Protein AF-A0A9P6XIJ3-F1 (afdb_monomer)

Mean predicted aligned error: 16.16 Å

Organism: Rhizopus oryzae (NCBI:txid64495)

Structure (mmCIF, N/CA/C/O backbone):
data_AF-A0A9P6XIJ3-F1
#
_entry.id   AF-A0A9P6XIJ3-F1
#
loop_
_atom_site.group_PDB
_atom_site.id
_atom_site.type_symbol
_atom_site.label_atom_id
_atom_site.label_alt_id
_atom_site.label_comp_id
_atom_site.label_asym_id
_atom_site.label_entity_id
_atom_site.label_seq_id
_atom_site.pdbx_PDB_ins_code
_atom_site.Cartn_x
_atom_site.Cartn_y
_atom_site.Cartn_z
_atom_site.occupancy
_atom_site.B_iso_or_equiv
_atom_site.auth_seq_id
_atom_site.auth_comp_id
_atom_site.auth_asym_id
_atom_site.auth_atom_id
_atom_site.pdbx_PDB_model_num
ATOM 1 N N . MET A 1 1 ? -17.193 -4.387 -8.855 1.00 51.09 1 MET A N 1
ATOM 2 C CA . MET A 1 1 ? -16.454 -3.111 -8.916 1.00 51.09 1 MET A CA 1
ATOM 3 C C . MET A 1 1 ? -15.818 -3.053 -10.284 1.00 51.09 1 MET A C 1
ATOM 5 O O . MET A 1 1 ? -15.163 -4.024 -10.641 1.00 51.09 1 MET A O 1
ATOM 9 N N . GLU A 1 2 ? -16.065 -2.000 -11.059 1.00 51.56 2 GLU A N 1
ATOM 10 C CA . GLU A 1 2 ? -15.295 -1.766 -12.284 1.00 51.56 2 GLU A CA 1
ATOM 11 C C . GLU A 1 2 ? -13.805 -1.757 -11.937 1.00 51.56 2 GLU A C 1
ATOM 13 O O . GLU A 1 2 ? -13.397 -1.230 -10.896 1.00 51.56 2 GLU A O 1
ATOM 18 N N . SER A 1 3 ? -13.018 -2.425 -12.773 1.00 65.31 3 SER A N 1
ATOM 19 C CA . SER A 1 3 ? -11.583 -2.643 -12.629 1.00 65.31 3 SER A CA 1
ATOM 20 C C . SER A 1 3 ? -10.841 -1.321 -12.817 1.00 65.31 3 SER A C 1
ATOM 22 O O . SER A 1 3 ? -10.268 -1.048 -13.868 1.00 65.31 3 SER A O 1
ATOM 24 N N . PHE A 1 4 ? -10.877 -0.470 -11.790 1.00 73.38 4 PHE A N 1
ATOM 25 C CA . PHE A 1 4 ? -10.060 0.731 -11.764 1.00 73.38 4 PHE A CA 1
ATOM 26 C C . PHE A 1 4 ? -8.589 0.323 -11.839 1.00 73.38 4 PHE A C 1
ATOM 28 O O . PHE A 1 4 ? -8.111 -0.476 -11.026 1.00 73.38 4 PHE A O 1
ATOM 35 N N . LYS A 1 5 ? -7.895 0.880 -12.828 1.00 74.19 5 LYS A N 1
ATOM 36 C CA . LYS A 1 5 ? -6.475 0.676 -13.071 1.00 74.19 5 LYS A CA 1
ATOM 37 C C . LYS A 1 5 ? -5.797 2.034 -13.037 1.00 74.19 5 LYS A C 1
ATOM 39 O O . LYS A 1 5 ? -6.276 2.982 -13.652 1.00 74.19 5 LYS A O 1
ATOM 44 N N . LEU A 1 6 ? -4.710 2.130 -12.284 1.00 81.31 6 LEU A N 1
ATOM 45 C CA . LEU A 1 6 ? -3.944 3.362 -12.189 1.00 81.31 6 LEU A CA 1
ATOM 46 C C . LEU A 1 6 ? -3.102 3.549 -13.460 1.00 81.31 6 LEU A C 1
ATOM 48 O O . LEU A 1 6 ? -2.410 2.622 -13.879 1.00 81.31 6 LEU A O 1
ATOM 52 N N . ASP A 1 7 ? -3.102 4.750 -14.034 1.00 77.25 7 ASP A N 1
ATOM 53 C CA . ASP A 1 7 ? -2.165 5.090 -15.106 1.00 77.25 7 ASP A CA 1
ATOM 54 C C . ASP A 1 7 ? -0.730 5.147 -14.562 1.00 77.25 7 ASP A C 1
ATOM 56 O O . ASP A 1 7 ? -0.454 5.799 -13.549 1.00 77.25 7 ASP A O 1
ATOM 60 N N . TYR A 1 8 ? 0.193 4.450 -15.229 1.00 76.81 8 TYR A N 1
ATOM 61 C CA . TYR A 1 8 ? 1.605 4.442 -14.856 1.00 76.81 8 TYR A CA 1
ATOM 62 C C . TYR A 1 8 ? 2.357 5.569 -15.563 1.00 76.81 8 TYR A C 1
ATOM 64 O O . TYR A 1 8 ? 2.503 5.549 -16.782 1.00 76.81 8 TYR A O 1
ATOM 72 N N . ASP A 1 9 ? 2.882 6.520 -14.795 1.00 67.12 9 ASP A N 1
ATOM 73 C CA . ASP A 1 9 ? 3.653 7.666 -15.298 1.00 67.12 9 ASP A CA 1
ATOM 74 C C . ASP A 1 9 ? 5.162 7.383 -15.444 1.00 67.12 9 ASP A C 1
ATOM 76 O O . ASP A 1 9 ? 5.932 8.268 -15.808 1.00 67.12 9 ASP A O 1
ATOM 80 N N . GLY A 1 10 ? 5.599 6.143 -15.194 1.00 63.34 10 GLY A N 1
ATOM 81 C CA . GLY A 1 10 ? 6.973 5.700 -15.441 1.00 63.34 10 GLY A CA 1
ATOM 82 C C . GLY A 1 10 ? 7.956 5.920 -14.292 1.00 63.34 10 GLY A C 1
ATOM 83 O O . GLY A 1 10 ? 9.088 5.449 -14.391 1.00 63.34 10 GLY A O 1
ATOM 84 N N . ASN A 1 11 ? 7.557 6.591 -13.209 1.00 62.38 11 ASN A N 1
ATOM 85 C CA . ASN A 1 11 ? 8.537 7.200 -12.309 1.00 62.38 11 ASN A CA 1
ATOM 86 C C . ASN A 1 11 ? 8.929 6.346 -11.087 1.00 62.38 11 ASN A C 1
ATOM 88 O O . ASN A 1 11 ? 9.930 6.645 -10.440 1.00 62.38 11 ASN A O 1
ATOM 92 N N . ASP A 1 12 ? 8.176 5.290 -10.743 1.00 71.94 12 ASP A N 1
ATOM 93 C CA . ASP A 1 12 ? 8.435 4.539 -9.509 1.00 71.94 12 ASP A CA 1
ATOM 94 C C . ASP A 1 12 ? 7.949 3.073 -9.514 1.00 71.94 12 ASP A C 1
ATOM 96 O O . ASP A 1 12 ? 6.801 2.756 -9.827 1.00 71.94 12 ASP A O 1
ATOM 100 N N . SER A 1 13 ? 8.830 2.165 -9.078 1.00 70.19 13 SER A N 1
ATOM 101 C CA . SER A 1 13 ? 8.561 0.719 -9.010 1.00 70.19 13 SER A CA 1
ATOM 102 C C . SER A 1 13 ? 7.444 0.324 -8.038 1.00 70.19 13 SER A C 1
ATOM 104 O O . SER A 1 13 ? 6.847 -0.736 -8.206 1.00 70.19 13 SER A O 1
ATOM 106 N N . THR A 1 14 ? 7.143 1.152 -7.034 1.00 77.31 14 THR A N 1
ATOM 107 C CA . THR A 1 14 ? 6.029 0.912 -6.110 1.00 77.31 14 THR A CA 1
ATOM 108 C C . THR A 1 14 ? 4.709 1.312 -6.754 1.00 77.31 14 THR A C 1
ATOM 110 O O . THR A 1 14 ? 3.751 0.552 -6.667 1.00 77.31 14 THR A O 1
ATOM 113 N N . THR A 1 15 ? 4.675 2.428 -7.491 1.00 81.38 15 THR A N 1
ATOM 114 C CA . THR A 1 15 ? 3.513 2.854 -8.291 1.00 81.38 15 THR A CA 1
ATOM 115 C C . THR A 1 15 ? 3.198 1.857 -9.405 1.00 81.38 15 THR A C 1
ATOM 117 O O . THR A 1 15 ? 2.028 1.627 -9.701 1.00 81.38 15 THR A O 1
ATOM 120 N N . ARG A 1 16 ? 4.229 1.208 -9.966 1.00 84.81 16 ARG A N 1
ATOM 121 C CA . ARG A 1 16 ? 4.089 0.175 -11.000 1.00 84.81 16 ARG A CA 1
ATOM 122 C C . ARG A 1 16 ? 3.198 -0.995 -10.571 1.00 84.81 16 ARG A C 1
ATOM 124 O O . ARG A 1 16 ? 2.397 -1.476 -11.359 1.00 84.81 16 ARG A O 1
ATOM 131 N N . TYR A 1 17 ? 3.300 -1.441 -9.322 1.00 88.25 17 TYR A N 1
ATOM 132 C CA . TYR A 1 17 ? 2.430 -2.506 -8.823 1.00 88.25 17 TYR A CA 1
ATOM 133 C C . TYR A 1 17 ? 0.950 -2.085 -8.847 1.00 88.25 17 TYR A C 1
ATOM 135 O O . TYR A 1 17 ? 0.097 -2.808 -9.353 1.00 88.25 17 TYR A O 1
ATOM 143 N N . PHE A 1 18 ? 0.639 -0.881 -8.364 1.00 88.38 18 PHE A N 1
ATOM 144 C CA . PHE A 1 18 ? -0.740 -0.385 -8.313 1.00 88.38 18 PHE A CA 1
ATOM 145 C C . PHE A 1 18 ? -1.322 -0.079 -9.700 1.00 88.38 18 PHE A C 1
ATOM 147 O O . PHE A 1 18 ? -2.541 -0.052 -9.860 1.00 88.38 18 PHE A O 1
ATOM 154 N N . SER A 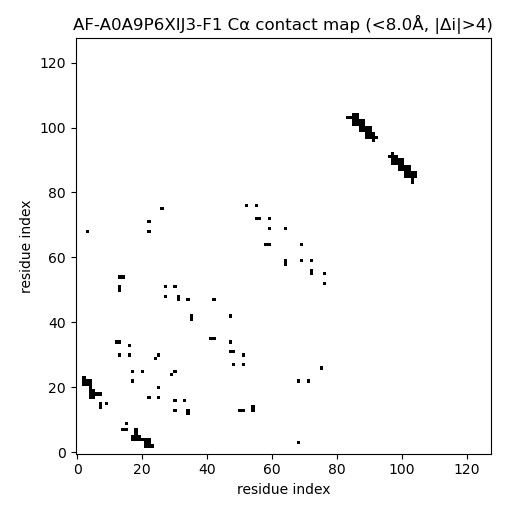1 19 ? -0.471 0.155 -10.701 1.00 87.12 19 SER A N 1
ATOM 155 C CA . SER A 1 19 ? -0.896 0.299 -12.092 1.00 87.12 19 SER A CA 1
ATOM 156 C C . SER A 1 19 ? -1.038 -1.027 -12.825 1.00 87.12 19 SER A C 1
ATOM 158 O O . SER A 1 19 ? -1.856 -1.118 -13.732 1.00 87.12 19 SER A O 1
ATOM 160 N N . GLU A 1 20 ? -0.285 -2.066 -12.468 1.00 86.75 20 GLU A N 1
ATOM 161 C CA . GLU A 1 20 ? -0.368 -3.378 -13.123 1.00 86.75 20 GLU A CA 1
ATOM 162 C C . GLU A 1 20 ? -1.533 -4.234 -12.601 1.00 86.75 20 GLU A C 1
ATOM 164 O O . GLU A 1 20 ? -2.052 -5.057 -13.356 1.00 86.75 20 GLU A O 1
ATOM 169 N N . HIS A 1 21 ? -1.998 -3.987 -11.372 1.00 87.12 21 HIS A N 1
ATOM 170 C CA . HIS A 1 21 ? -3.037 -4.778 -10.709 1.00 87.12 21 HIS A CA 1
ATOM 171 C C . HIS A 1 21 ? -4.343 -3.999 -10.485 1.00 87.12 21 HIS A C 1
ATOM 173 O O . HIS A 1 21 ? -4.297 -2.824 -10.101 1.00 87.12 21 HIS A O 1
ATOM 179 N N . PRO A 1 22 ? -5.520 -4.632 -10.660 1.00 87.81 22 PRO A N 1
ATOM 180 C CA . PRO A 1 22 ? -6.787 -4.033 -10.261 1.00 87.81 22 PRO A CA 1
ATOM 181 C C . PRO A 1 22 ? -6.836 -3.835 -8.742 1.00 87.81 22 PRO A C 1
ATOM 183 O O . PRO A 1 22 ? -6.251 -4.599 -7.976 1.00 87.81 22 PRO A O 1
ATOM 186 N N . VAL A 1 23 ? -7.608 -2.842 -8.301 1.00 87.12 23 VAL A N 1
ATOM 187 C CA . VAL A 1 23 ? -7.757 -2.478 -6.878 1.00 87.12 23 VAL A CA 1
ATOM 188 C C . VAL A 1 23 ? -8.117 -3.667 -5.975 1.00 87.12 23 VAL A C 1
ATOM 190 O O . VAL A 1 23 ? -7.647 -3.745 -4.845 1.00 87.12 23 VAL A O 1
ATOM 193 N N . SER A 1 24 ? -8.900 -4.627 -6.474 1.00 84.19 24 SER A N 1
ATOM 194 C CA . SER A 1 24 ? -9.278 -5.845 -5.741 1.00 84.19 24 SER A CA 1
ATOM 195 C C . SER A 1 24 ? -8.104 -6.758 -5.380 1.00 84.19 24 SER A C 1
ATOM 197 O O . SER A 1 24 ? -8.230 -7.581 -4.478 1.00 84.19 24 SER A O 1
ATOM 199 N N . GLU A 1 25 ? -6.983 -6.640 -6.088 1.00 87.88 25 GLU A N 1
ATOM 200 C CA . GLU A 1 25 ? -5.766 -7.425 -5.859 1.00 87.88 25 GLU A CA 1
ATOM 201 C C . GLU A 1 25 ? -4.743 -6.679 -4.996 1.00 87.88 25 GLU A C 1
ATOM 203 O O . GLU A 1 25 ? -3.724 -7.250 -4.605 1.00 87.88 25 GLU A O 1
ATOM 208 N N . TRP A 1 26 ? -4.998 -5.410 -4.659 1.00 90.50 26 TRP A N 1
ATOM 209 C CA . TRP A 1 26 ? -4.068 -4.615 -3.870 1.00 90.50 26 TRP A CA 1
ATOM 210 C C . TRP A 1 26 ? -3.944 -5.177 -2.453 1.00 90.50 26 TRP A C 1
ATOM 212 O O . TRP A 1 26 ? -4.787 -4.967 -1.583 1.00 90.50 26 TRP A O 1
ATOM 222 N N . SER A 1 27 ? -2.844 -5.881 -2.203 1.00 91.50 27 SER A N 1
ATOM 223 C CA . SER A 1 27 ? -2.455 -6.339 -0.872 1.00 91.50 27 SER A CA 1
ATOM 224 C C . SER A 1 27 ? -0.977 -6.074 -0.585 1.00 91.50 27 SER A C 1
ATOM 226 O O . SER A 1 27 ? -0.161 -5.950 -1.501 1.00 91.50 27 SER A O 1
ATOM 228 N N . TYR A 1 28 ? -0.619 -6.012 0.702 1.00 91.06 28 TYR A N 1
ATOM 229 C CA . TYR A 1 28 ? 0.783 -5.887 1.110 1.00 91.06 28 TYR A CA 1
ATOM 230 C C . TYR A 1 28 ? 1.610 -7.122 0.718 1.00 91.06 28 TYR A C 1
ATOM 232 O O . TYR A 1 28 ? 2.766 -6.977 0.337 1.00 91.06 28 TYR A O 1
ATOM 240 N N . LEU A 1 29 ? 1.029 -8.325 0.792 1.00 89.75 29 LEU A N 1
ATOM 241 C CA . LEU A 1 29 ? 1.737 -9.574 0.493 1.00 89.75 29 LEU A CA 1
ATOM 242 C C . LEU A 1 29 ? 2.129 -9.658 -0.986 1.00 89.75 29 LEU A C 1
ATOM 244 O O . LEU A 1 29 ? 3.288 -9.922 -1.298 1.00 89.75 29 LEU A O 1
ATOM 248 N N . GLU A 1 30 ? 1.190 -9.358 -1.882 1.00 89.88 30 GLU A N 1
ATOM 249 C CA . GLU A 1 30 ? 1.444 -9.339 -3.328 1.00 89.88 30 GLU A CA 1
ATOM 250 C C . GLU A 1 30 ? 2.388 -8.193 -3.719 1.00 89.88 30 GLU A C 1
ATOM 252 O O . GLU A 1 30 ? 3.300 -8.373 -4.533 1.00 89.88 30 GLU A O 1
ATOM 257 N N . PHE A 1 31 ? 2.253 -7.030 -3.072 1.00 90.88 31 PHE A N 1
ATOM 258 C CA . PHE A 1 31 ? 3.197 -5.926 -3.234 1.00 90.88 31 PHE A CA 1
ATOM 259 C C . PHE A 1 31 ? 4.617 -6.338 -2.829 1.00 90.88 31 PHE A C 1
ATOM 261 O O . PHE A 1 31 ? 5.554 -6.150 -3.603 1.00 90.88 31 PHE A O 1
ATOM 268 N N . GLU A 1 32 ? 4.786 -6.922 -1.638 1.00 89.94 32 GLU A N 1
ATOM 269 C CA . GLU A 1 32 ? 6.077 -7.383 -1.120 1.00 89.94 32 GLU A CA 1
ATOM 270 C C . GLU A 1 32 ? 6.699 -8.436 -2.043 1.00 89.94 32 GLU A C 1
ATOM 272 O O . GLU A 1 32 ? 7.888 -8.349 -2.360 1.00 89.94 32 GLU A O 1
ATOM 277 N N . ALA A 1 33 ? 5.905 -9.397 -2.522 1.00 88.19 33 ALA A N 1
ATOM 278 C CA . ALA A 1 33 ? 6.355 -10.398 -3.480 1.00 88.19 33 ALA A CA 1
ATOM 279 C C . ALA A 1 33 ? 6.839 -9.752 -4.788 1.00 88.19 33 ALA A C 1
ATOM 281 O O . ALA A 1 33 ? 7.916 -10.094 -5.280 1.00 88.19 33 ALA A O 1
ATOM 282 N N . THR A 1 34 ? 6.096 -8.772 -5.307 1.00 87.69 34 THR A N 1
ATOM 283 C CA . THR A 1 34 ? 6.405 -8.076 -6.564 1.00 87.69 34 THR A CA 1
ATOM 284 C C . THR A 1 34 ? 7.676 -7.240 -6.459 1.00 87.69 34 THR A C 1
ATOM 286 O O . THR A 1 34 ? 8.578 -7.372 -7.285 1.00 87.69 34 THR A O 1
ATOM 289 N N . VAL A 1 35 ? 7.806 -6.411 -5.420 1.00 82.69 35 VAL A N 1
ATOM 290 C CA . VAL A 1 35 ? 8.965 -5.513 -5.271 1.00 82.69 35 VAL A CA 1
ATOM 291 C C . VAL A 1 35 ? 10.245 -6.234 -4.862 1.00 82.69 35 VAL A C 1
ATOM 293 O O . VAL A 1 35 ? 11.331 -5.680 -5.056 1.00 82.69 35 VAL A O 1
ATOM 296 N N . ASN A 1 36 ? 10.135 -7.443 -4.305 1.00 84.81 36 ASN A N 1
ATOM 297 C CA . ASN A 1 36 ? 11.270 -8.302 -3.962 1.00 84.81 36 ASN A CA 1
ATOM 298 C C . ASN A 1 36 ? 11.605 -9.310 -5.067 1.00 84.81 36 ASN A C 1
ATOM 300 O O . ASN A 1 36 ? 12.635 -9.986 -4.981 1.00 84.81 36 ASN A O 1
ATOM 304 N N . LYS A 1 37 ? 10.760 -9.419 -6.099 1.00 80.81 37 LYS A N 1
ATOM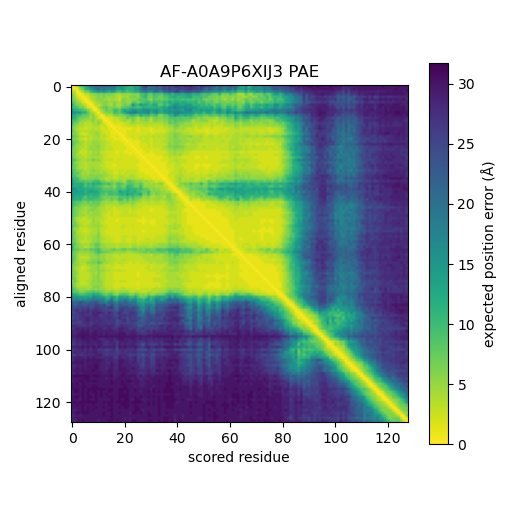 305 C CA . LYS A 1 37 ? 10.973 -10.322 -7.227 1.00 80.81 37 LYS A CA 1
ATOM 306 C C . LYS A 1 37 ? 12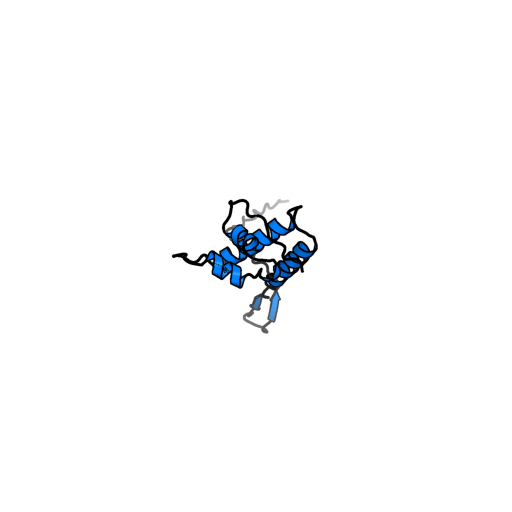.296 -9.973 -7.906 1.00 80.81 37 LYS A C 1
ATOM 308 O O . LYS A 1 37 ? 12.507 -8.842 -8.335 1.00 80.81 37 LYS A O 1
ATOM 313 N N . ASN A 1 38 ? 13.188 -10.957 -7.994 1.00 73.75 38 ASN A N 1
ATOM 314 C CA . ASN A 1 38 ? 14.498 -10.856 -8.646 1.00 73.75 38 ASN A CA 1
ATOM 315 C C . ASN A 1 38 ? 15.484 -9.847 -8.024 1.00 73.75 38 ASN A C 1
ATOM 317 O O . ASN A 1 38 ? 16.469 -9.496 -8.674 1.00 73.75 38 ASN A O 1
ATOM 321 N N . LYS A 1 39 ? 15.266 -9.383 -6.783 1.00 77.81 39 LYS A N 1
ATOM 322 C CA . LYS A 1 39 ? 16.261 -8.554 -6.086 1.00 77.81 39 LYS A CA 1
ATOM 323 C C . LYS A 1 39 ? 17.296 -9.427 -5.369 1.00 77.81 39 LYS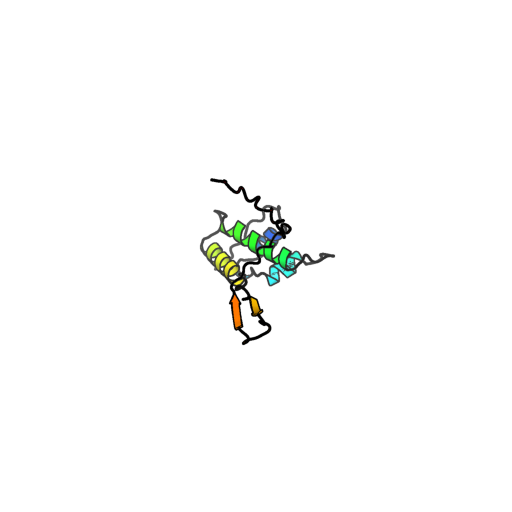 A C 1
ATOM 325 O O . LYS A 1 39 ? 16.885 -10.312 -4.616 1.00 77.81 39 LYS A O 1
ATOM 330 N N . PRO A 1 40 ? 18.606 -9.172 -5.563 1.00 73.50 40 PRO A N 1
ATOM 331 C CA . PRO A 1 40 ? 19.660 -9.909 -4.868 1.00 73.50 40 PRO A CA 1
ATOM 332 C C . PRO A 1 40 ? 19.594 -9.664 -3.355 1.00 73.50 40 PRO A C 1
ATOM 334 O O . PRO A 1 40 ? 19.650 -10.615 -2.582 1.00 73.50 40 PRO A O 1
ATOM 337 N N . ASP A 1 41 ? 19.336 -8.416 -2.954 1.00 79.19 41 ASP A N 1
ATOM 338 C CA . ASP A 1 41 ? 19.119 -8.026 -1.563 1.00 79.19 41 ASP A CA 1
ATOM 339 C C . ASP A 1 41 ? 17.674 -7.583 -1.345 1.00 79.19 41 ASP A C 1
ATOM 341 O O . ASP A 1 41 ? 17.194 -6.596 -1.917 1.00 79.19 41 ASP A O 1
ATOM 345 N N . LYS A 1 42 ? 16.963 -8.321 -0.489 1.00 78.25 42 LYS A N 1
ATOM 346 C CA . LYS A 1 42 ? 15.589 -7.984 -0.114 1.00 78.25 42 LYS A CA 1
ATOM 347 C C . LYS A 1 42 ? 15.612 -6.772 0.829 1.00 78.25 42 LYS A C 1
ATOM 349 O O . LYS A 1 42 ? 16.274 -6.832 1.867 1.00 78.25 42 LYS A O 1
ATOM 354 N N . PRO A 1 43 ? 14.887 -5.681 0.520 1.00 77.25 43 PRO A N 1
ATOM 355 C CA . PRO A 1 43 ? 14.685 -4.586 1.457 1.00 77.25 43 PRO A CA 1
ATOM 356 C C . PRO A 1 43 ? 14.105 -5.097 2.779 1.00 77.25 43 PRO A C 1
ATOM 358 O O . PRO A 1 43 ? 13.378 -6.093 2.812 1.00 77.25 43 PRO A O 1
ATOM 361 N N . SER A 1 44 ? 14.386 -4.391 3.877 1.00 84.75 44 SER A N 1
ATOM 362 C CA . SER A 1 44 ? 13.770 -4.724 5.161 1.00 84.75 44 SER A CA 1
ATOM 363 C C . SER A 1 44 ? 12.244 -4.661 5.052 1.00 84.75 44 SER A C 1
ATOM 365 O O . SER A 1 44 ? 11.698 -3.766 4.401 1.00 84.75 44 SER A O 1
ATOM 367 N N . LYS A 1 45 ? 11.548 -5.579 5.735 1.00 83.38 45 LYS A N 1
ATOM 368 C CA . LYS A 1 45 ? 10.074 -5.615 5.764 1.00 83.38 45 LYS A CA 1
ATOM 369 C C . LYS A 1 45 ? 9.480 -4.254 6.125 1.00 83.38 45 LYS A C 1
ATOM 371 O O . LYS A 1 45 ? 8.551 -3.794 5.477 1.00 83.38 45 LYS A O 1
ATOM 376 N N . ASN A 1 46 ? 10.086 -3.552 7.084 1.00 85.88 46 ASN A N 1
ATOM 377 C CA . ASN A 1 46 ? 9.652 -2.212 7.483 1.00 85.88 46 ASN A CA 1
ATOM 378 C C . ASN A 1 46 ? 9.793 -1.190 6.348 1.00 85.88 46 ASN A C 1
ATOM 380 O O . ASN A 1 46 ? 8.903 -0.367 6.158 1.00 85.88 46 ASN A O 1
ATOM 384 N N . LYS A 1 47 ? 10.878 -1.244 5.563 1.00 86.25 47 LYS A N 1
ATOM 385 C CA . LYS A 1 47 ? 11.070 -0.351 4.412 1.00 86.25 47 LYS A CA 1
ATOM 386 C C . LYS A 1 47 ? 10.032 -0.631 3.326 1.00 86.25 47 LYS A C 1
ATOM 388 O O . LYS A 1 47 ? 9.434 0.309 2.811 1.00 86.25 47 LYS A O 1
ATOM 393 N N . THR A 1 48 ? 9.778 -1.903 3.027 1.00 88.00 48 THR A N 1
ATOM 394 C CA . THR A 1 48 ? 8.774 -2.323 2.039 1.00 88.00 48 THR A CA 1
ATOM 395 C C . THR A 1 48 ? 7.356 -1.961 2.479 1.00 88.00 48 THR A C 1
ATOM 397 O O . THR A 1 48 ? 6.600 -1.379 1.704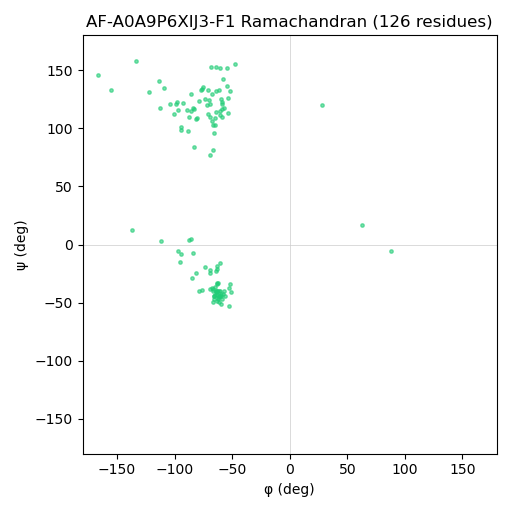 1.00 88.00 48 THR A O 1
ATOM 400 N N . LYS A 1 49 ? 7.009 -2.205 3.745 1.00 89.69 49 LYS A N 1
ATOM 401 C CA . LYS A 1 49 ? 5.724 -1.816 4.342 1.00 89.69 49 LYS A CA 1
ATOM 402 C C . LYS A 1 49 ? 5.521 -0.305 4.339 1.00 89.69 49 LYS A C 1
ATOM 404 O O . LYS A 1 49 ? 4.461 0.167 3.940 1.00 89.69 49 LYS A O 1
ATOM 409 N N . ASN A 1 50 ? 6.538 0.468 4.712 1.00 89.69 50 ASN A N 1
ATOM 410 C CA . ASN A 1 50 ? 6.455 1.926 4.670 1.00 89.69 50 ASN A CA 1
ATOM 411 C C . ASN A 1 50 ? 6.270 2.445 3.243 1.00 89.69 50 ASN A C 1
ATOM 413 O O . ASN A 1 50 ? 5.470 3.356 3.042 1.00 89.69 50 ASN A O 1
ATOM 417 N N . ALA A 1 51 ? 6.953 1.850 2.261 1.00 89.44 51 ALA A N 1
ATOM 418 C CA . ALA A 1 51 ? 6.771 2.188 0.855 1.00 89.44 51 ALA A CA 1
ATOM 419 C C . ALA A 1 51 ? 5.329 1.910 0.397 1.00 89.44 51 ALA A C 1
ATOM 421 O O . ALA A 1 51 ? 4.676 2.816 -0.108 1.00 89.44 51 ALA A O 1
ATOM 422 N N . TYR A 1 52 ? 4.798 0.717 0.684 1.00 92.12 52 TYR A N 1
ATOM 423 C CA . TYR A 1 52 ? 3.406 0.349 0.397 1.00 92.12 52 TYR A CA 1
ATOM 424 C C . TYR A 1 52 ? 2.400 1.363 0.967 1.00 92.12 52 TYR A C 1
ATOM 426 O O . TYR A 1 52 ? 1.563 1.904 0.244 1.00 92.12 52 TYR A O 1
ATOM 434 N N . LEU A 1 53 ? 2.511 1.671 2.264 1.00 92.94 53 LEU A N 1
ATOM 435 C CA . LEU A 1 53 ? 1.604 2.600 2.942 1.00 92.94 53 LEU A CA 1
ATOM 436 C C . LEU A 1 53 ? 1.742 4.033 2.428 1.00 92.94 53 LEU A C 1
ATOM 438 O O . LEU A 1 53 ? 0.747 4.747 2.324 1.00 92.94 53 LEU A O 1
ATOM 442 N N . ASN A 1 54 ? 2.963 4.471 2.123 1.00 91.50 54 ASN A N 1
ATOM 443 C CA . ASN A 1 54 ? 3.193 5.801 1.578 1.00 91.50 54 ASN A CA 1
ATOM 444 C C . ASN A 1 54 ? 2.550 5.948 0.196 1.00 91.50 54 ASN A C 1
ATOM 446 O O . ASN A 1 54 ? 1.860 6.935 -0.051 1.00 91.50 54 ASN A O 1
ATOM 450 N N . THR A 1 55 ? 2.696 4.943 -0.668 1.00 90.69 55 THR A N 1
ATOM 451 C CA . THR A 1 55 ? 2.091 4.958 -2.002 1.00 90.69 55 THR A CA 1
ATOM 452 C C . THR A 1 55 ? 0.568 4.983 -1.915 1.00 90.69 55 THR A C 1
ATOM 454 O O . THR A 1 55 ? -0.049 5.831 -2.551 1.00 90.69 55 THR A O 1
ATOM 457 N N . LEU A 1 56 ? -0.049 4.181 -1.039 1.00 92.69 56 LEU A N 1
ATOM 458 C CA . LEU A 1 56 ? -1.493 4.257 -0.782 1.00 92.69 56 LEU A CA 1
ATOM 459 C C . LEU A 1 56 ? -1.948 5.665 -0.354 1.00 92.69 56 LEU A C 1
ATOM 461 O O . LEU A 1 56 ? -2.932 6.182 -0.884 1.00 92.69 56 LEU A O 1
ATOM 465 N N . ARG A 1 57 ? -1.217 6.328 0.555 1.00 92.25 57 ARG A N 1
ATOM 466 C CA . ARG A 1 57 ? -1.529 7.709 0.980 1.00 92.25 57 ARG A CA 1
ATOM 467 C C . ARG A 1 57 ? -1.412 8.712 -0.166 1.00 92.25 57 ARG A C 1
ATOM 469 O O . ARG A 1 57 ? -2.261 9.590 -0.288 1.00 92.25 57 ARG A O 1
ATOM 476 N N . ILE A 1 58 ? -0.385 8.579 -1.006 1.00 89.94 58 ILE A N 1
ATOM 477 C CA . ILE A 1 58 ? -0.205 9.429 -2.189 1.00 89.94 58 ILE A CA 1
ATOM 478 C C . ILE A 1 58 ? -1.377 9.234 -3.154 1.00 89.94 58 ILE A C 1
ATOM 480 O O . ILE A 1 58 ? -1.955 10.219 -3.609 1.00 89.94 58 ILE A O 1
ATOM 484 N N . LEU A 1 59 ? -1.764 7.983 -3.427 1.00 88.81 59 LEU A N 1
ATOM 485 C CA . LEU A 1 59 ? -2.886 7.668 -4.312 1.00 88.81 59 LEU A CA 1
ATOM 486 C C . LEU A 1 59 ? -4.202 8.234 -3.782 1.00 88.81 59 LEU A C 1
ATOM 488 O O . LEU A 1 59 ? -4.919 8.877 -4.540 1.00 88.81 59 LEU A O 1
ATOM 492 N N . LYS A 1 60 ? -4.491 8.100 -2.482 1.00 89.69 60 LYS A N 1
ATOM 493 C CA . LYS A 1 60 ? -5.709 8.661 -1.873 1.00 89.69 60 LYS A C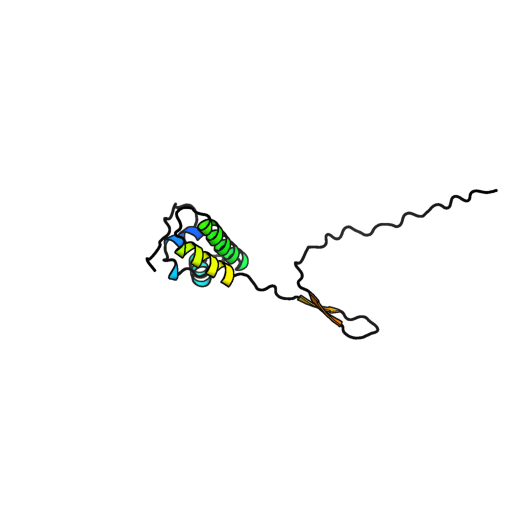A 1
ATOM 494 C C . LYS A 1 60 ? -5.883 10.160 -2.157 1.00 89.69 60 LYS A C 1
ATOM 496 O O . LYS A 1 60 ? -7.003 10.623 -2.365 1.00 89.69 60 LYS A O 1
ATOM 501 N N . ASN A 1 61 ? -4.776 10.902 -2.174 1.00 88.38 61 ASN A N 1
ATOM 502 C CA . ASN A 1 61 ? -4.767 12.353 -2.352 1.00 88.38 61 ASN A CA 1
ATOM 503 C C . ASN A 1 61 ? -4.823 12.800 -3.823 1.00 88.38 61 ASN A C 1
ATOM 505 O O . ASN A 1 61 ? -4.948 13.996 -4.086 1.00 88.38 61 ASN A O 1
ATOM 509 N N . LYS A 1 62 ? -4.728 11.880 -4.791 1.00 86.38 62 LYS A N 1
ATOM 510 C CA . LYS A 1 62 ? -4.827 12.222 -6.214 1.00 86.38 62 LYS A CA 1
ATOM 511 C C . LYS A 1 62 ? -6.285 12.508 -6.605 1.00 86.38 62 LYS A C 1
ATOM 513 O O . LYS A 1 62 ? -7.205 11.773 -6.248 1.00 86.38 62 LYS A O 1
ATOM 518 N N . SER A 1 63 ? -6.494 13.574 -7.378 1.00 82.12 63 SER A N 1
ATOM 519 C CA . SER A 1 63 ? -7.825 14.027 -7.814 1.00 82.12 63 SER A CA 1
ATOM 520 C C . SER A 1 63 ? -8.498 13.090 -8.820 1.00 82.12 63 SER A C 1
ATOM 522 O O . SER A 1 63 ? -9.722 13.062 -8.892 1.00 82.12 63 SER A O 1
ATOM 524 N N . ASN A 1 64 ? -7.717 12.308 -9.571 1.00 84.56 64 ASN A N 1
ATOM 525 C CA . ASN A 1 64 ? -8.203 11.376 -10.591 1.00 84.56 64 ASN A CA 1
ATOM 526 C C . ASN A 1 64 ? -8.587 9.991 -10.041 1.00 84.56 64 ASN A C 1
ATOM 528 O O . ASN A 1 64 ? -8.903 9.097 -10.822 1.00 84.56 64 ASN A O 1
ATOM 532 N N . ILE A 1 65 ? -8.543 9.794 -8.721 1.00 87.06 65 ILE A N 1
ATOM 533 C CA . ILE A 1 65 ? -8.915 8.526 -8.089 1.00 87.06 65 ILE A CA 1
ATOM 534 C C . ILE A 1 65 ? -10.399 8.561 -7.697 1.00 87.06 65 ILE A C 1
ATOM 536 O O . ILE A 1 65 ? -10.795 9.433 -6.914 1.00 87.06 65 ILE A O 1
ATOM 540 N N . PRO A 1 66 ? -11.224 7.622 -8.195 1.00 89.44 66 PRO A N 1
ATOM 541 C CA . PRO A 1 66 ? -12.632 7.513 -7.830 1.00 89.44 66 PRO A CA 1
ATOM 542 C C . PRO A 1 66 ? -12.854 7.256 -6.333 1.00 89.44 66 PRO A C 1
ATOM 544 O O . PRO A 1 66 ? -12.041 6.617 -5.663 1.00 89.44 66 PRO A O 1
ATOM 547 N N . GLU A 1 67 ? -13.998 7.692 -5.804 1.00 89.62 67 GLU A N 1
ATOM 548 C CA . GLU A 1 67 ? -14.303 7.601 -4.368 1.00 89.62 67 GLU A CA 1
ATOM 549 C C . GLU A 1 67 ? -14.390 6.154 -3.853 1.00 89.62 67 GLU A C 1
ATOM 551 O O . GLU A 1 67 ? -13.943 5.843 -2.747 1.00 89.62 67 GLU A O 1
ATOM 556 N N . ASN A 1 68 ? -14.880 5.229 -4.684 1.00 87.75 68 ASN A N 1
ATOM 557 C CA . ASN A 1 68 ? -14.887 3.801 -4.362 1.00 87.75 68 ASN A CA 1
ATOM 558 C C . ASN A 1 68 ? -13.465 3.244 -4.183 1.00 87.75 68 ASN A C 1
ATOM 560 O O . ASN A 1 68 ? -13.248 2.371 -3.347 1.00 87.75 68 ASN A O 1
ATOM 564 N N . VAL A 1 69 ? -12.490 3.768 -4.929 1.00 89.50 69 VAL A N 1
ATOM 565 C CA . VAL A 1 69 ? -11.082 3.369 -4.810 1.00 89.50 69 VAL A CA 1
ATOM 566 C C . VAL A 1 69 ? -10.456 3.996 -3.572 1.00 89.50 69 VAL A C 1
ATOM 568 O O . VAL A 1 69 ? -9.731 3.317 -2.854 1.00 89.50 69 VAL A O 1
ATOM 571 N N . LYS A 1 70 ? -10.777 5.257 -3.256 1.00 91.62 70 LYS A N 1
ATOM 572 C CA . LYS A 1 70 ? -10.338 5.895 -2.002 1.00 91.62 70 LYS A CA 1
ATOM 573 C C . LYS A 1 70 ? -10.854 5.158 -0.768 1.00 91.62 70 LYS A C 1
ATOM 575 O O . LYS A 1 70 ? -10.093 4.959 0.174 1.00 91.62 70 LYS A O 1
ATOM 580 N N . THR A 1 71 ? -12.103 4.697 -0.807 1.00 91.81 71 THR A N 1
ATOM 581 C CA . THR A 1 71 ? -12.700 3.879 0.260 1.00 91.81 71 THR A CA 1
ATOM 582 C C . THR A 1 71 ? -11.916 2.580 0.461 1.00 91.81 71 THR A C 1
ATOM 584 O O . THR A 1 71 ? -11.619 2.192 1.590 1.00 91.81 71 THR A O 1
ATOM 587 N N . GLU A 1 72 ? -11.520 1.924 -0.631 1.00 90.88 72 GLU A N 1
ATOM 588 C CA . GLU A 1 72 ? -10.709 0.709 -0.557 1.00 90.88 72 GLU A CA 1
ATOM 589 C C . GLU A 1 72 ? -9.281 0.994 -0.070 1.00 90.88 72 GLU A C 1
ATOM 591 O O . GLU A 1 72 ? -8.753 0.259 0.763 1.00 90.88 72 GLU A O 1
ATOM 596 N N . ILE A 1 73 ? -8.676 2.106 -0.494 1.00 92.31 73 ILE A N 1
ATOM 597 C CA . ILE A 1 73 ? -7.392 2.570 0.045 1.00 92.31 73 ILE A CA 1
ATOM 598 C C . ILE A 1 73 ? -7.486 2.776 1.563 1.00 92.31 73 ILE A C 1
ATOM 600 O O . ILE A 1 73 ? -6.589 2.351 2.291 1.00 92.31 73 ILE A O 1
ATOM 604 N N . ASP A 1 74 ? -8.572 3.368 2.062 1.00 92.56 74 ASP A N 1
ATOM 605 C CA . ASP A 1 74 ? -8.790 3.551 3.498 1.00 92.56 74 ASP A CA 1
ATOM 606 C C . ASP A 1 74 ? -8.924 2.223 4.246 1.00 92.56 74 ASP A C 1
ATOM 608 O O . ASP A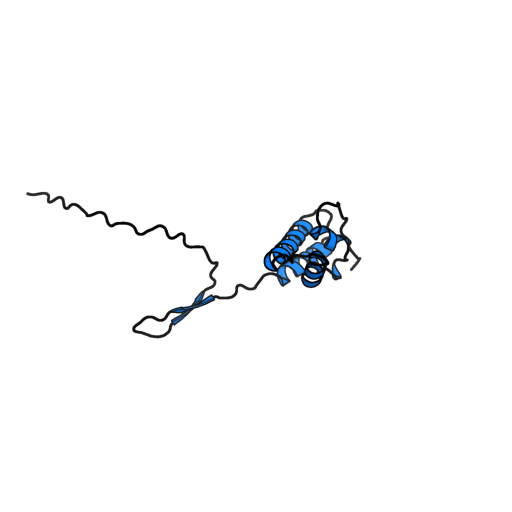 1 74 ? -8.315 2.053 5.308 1.00 92.56 74 ASP A O 1
ATOM 612 N N . ARG A 1 75 ? -9.622 1.243 3.662 1.00 92.50 75 ARG A N 1
ATOM 613 C CA . ARG A 1 75 ? -9.681 -0.126 4.193 1.00 92.50 75 ARG A CA 1
ATOM 614 C C . ARG A 1 75 ? -8.286 -0.750 4.284 1.00 92.50 75 ARG A C 1
ATOM 616 O O . ARG A 1 75 ? -7.933 -1.323 5.318 1.00 92.50 75 ARG A O 1
ATOM 623 N N . LEU A 1 76 ? -7.481 -0.624 3.228 1.00 91.88 76 LEU A N 1
ATOM 624 C CA . LEU A 1 76 ? -6.122 -1.170 3.162 1.00 91.88 76 LEU A CA 1
ATOM 625 C C . LEU A 1 76 ? -5.173 -0.486 4.151 1.00 91.88 76 LEU A C 1
ATOM 627 O O . LEU A 1 76 ? -4.365 -1.165 4.789 1.00 91.88 76 LEU A O 1
ATOM 631 N N . LEU A 1 77 ? -5.276 0.834 4.318 1.00 92.38 77 LEU A N 1
ATOM 632 C CA . LEU A 1 77 ? -4.507 1.578 5.314 1.00 92.38 77 LEU A CA 1
ATOM 633 C C . LEU A 1 77 ? -4.876 1.128 6.731 1.00 92.38 77 LEU A C 1
ATOM 635 O O . LEU A 1 77 ? -3.979 0.798 7.506 1.00 92.38 77 LEU A O 1
ATOM 639 N N . ALA A 1 78 ? -6.171 1.044 7.050 1.00 88.25 78 ALA A N 1
ATOM 640 C CA . ALA A 1 78 ? -6.659 0.624 8.363 1.00 88.25 78 ALA A CA 1
ATOM 641 C C . ALA A 1 78 ? -6.240 -0.812 8.721 1.00 88.25 78 ALA A C 1
ATOM 643 O O . ALA A 1 78 ? -5.825 -1.067 9.850 1.00 88.25 78 ALA A O 1
ATOM 644 N N . ALA A 1 79 ? -6.268 -1.734 7.753 1.00 86.19 79 ALA A N 1
ATOM 645 C CA . ALA A 1 79 ? -5.838 -3.121 7.944 1.00 86.19 79 ALA A CA 1
ATOM 646 C C . ALA A 1 79 ? -4.343 -3.266 8.297 1.00 86.19 79 ALA A C 1
ATOM 648 O O . ALA A 1 79 ? -3.929 -4.304 8.808 1.00 86.19 79 ALA A O 1
ATOM 649 N N . ASN A 1 80 ? -3.534 -2.238 8.025 1.00 79.81 80 ASN A N 1
ATOM 650 C CA . ASN A 1 80 ? -2.086 -2.248 8.227 1.00 79.81 80 ASN A CA 1
ATOM 651 C C . ASN A 1 80 ? -1.607 -1.306 9.343 1.00 79.81 80 ASN A C 1
ATOM 653 O O . ASN A 1 80 ? -0.396 -1.211 9.575 1.00 79.81 80 ASN A O 1
ATOM 657 N N . VAL A 1 81 ? -2.525 -0.635 10.048 1.00 71.06 81 VAL A N 1
ATOM 658 C CA . VAL A 1 81 ? -2.202 0.060 11.297 1.00 71.06 81 VAL A CA 1
ATOM 659 C C . VAL A 1 81 ? -1.891 -1.009 12.338 1.00 71.06 81 VAL A C 1
ATOM 661 O O . VAL A 1 81 ? -2.773 -1.749 12.773 1.00 71.06 81 VAL A O 1
ATOM 664 N N . GLU A 1 82 ? -0.619 -1.119 12.723 1.00 57.56 82 GLU A N 1
ATOM 665 C CA . GLU A 1 82 ? -0.245 -1.920 13.883 1.00 57.56 82 GLU A CA 1
ATOM 666 C C . GLU A 1 82 ? -1.021 -1.385 15.082 1.00 57.56 82 GLU A C 1
ATOM 668 O O . GLU A 1 82 ? -0.880 -0.220 15.462 1.00 57.56 82 GLU A O 1
ATOM 673 N N . LYS A 1 83 ? -1.880 -2.233 15.663 1.00 55.47 83 LYS A N 1
ATOM 674 C CA . LYS A 1 83 ? -2.426 -1.955 16.990 1.00 55.47 83 LYS A CA 1
ATOM 675 C C . LYS A 1 83 ? -1.228 -1.664 17.891 1.00 55.47 83 LYS A C 1
ATOM 677 O O . LYS A 1 83 ? -0.274 -2.444 17.833 1.00 55.47 83 LYS A O 1
ATOM 682 N N . PRO A 1 84 ? -1.247 -0.583 18.689 1.00 51.75 84 PRO A N 1
ATOM 683 C CA . PRO A 1 84 ? -0.148 -0.297 19.592 1.00 51.75 84 PRO A CA 1
ATOM 684 C C . PRO A 1 84 ? 0.082 -1.542 20.446 1.00 51.75 84 PRO A C 1
ATOM 686 O O . PRO A 1 84 ? -0.792 -1.951 21.211 1.00 51.75 84 PRO A O 1
ATOM 689 N N . SER A 1 85 ? 1.228 -2.194 20.254 1.00 52.62 85 SER A N 1
ATOM 690 C CA . SER A 1 85 ? 1.658 -3.280 21.117 1.00 52.62 85 SER A CA 1
ATOM 691 C C . SER A 1 85 ? 1.897 -2.649 22.480 1.00 52.62 85 SER A C 1
ATOM 693 O O . SER A 1 85 ? 2.875 -1.922 22.659 1.00 52.62 85 SER A O 1
ATOM 695 N N . GLY A 1 86 ? 0.957 -2.838 23.407 1.00 52.38 86 GLY A N 1
ATOM 696 C CA . GLY A 1 86 ? 1.127 -2.389 24.782 1.00 52.38 86 GLY A CA 1
ATOM 697 C C . GLY A 1 86 ? 2.434 -2.957 25.320 1.00 52.38 86 GLY A C 1
ATOM 698 O O . GLY A 1 86 ? 2.675 -4.160 25.225 1.00 52.38 86 GLY A O 1
ATOM 699 N N . ILE A 1 87 ? 3.298 -2.088 25.834 1.00 53.44 87 ILE A N 1
ATOM 700 C CA . ILE A 1 87 ? 4.517 -2.520 26.507 1.00 53.44 87 ILE A CA 1
ATOM 701 C C . ILE A 1 87 ? 4.110 -2.786 27.954 1.00 53.44 87 ILE A C 1
ATOM 703 O O . ILE A 1 87 ? 3.682 -1.876 28.669 1.00 53.44 87 ILE A O 1
ATOM 707 N N . THR A 1 88 ? 4.193 -4.043 28.376 1.00 51.44 88 THR A N 1
ATOM 708 C CA . THR A 1 88 ? 4.028 -4.411 29.783 1.00 51.44 88 THR A CA 1
ATOM 709 C C . THR A 1 88 ? 5.368 -4.219 30.479 1.00 51.44 88 THR A C 1
ATOM 711 O O . THR A 1 88 ? 6.347 -4.878 30.130 1.00 51.44 88 THR A O 1
ATOM 714 N N . PHE A 1 89 ? 5.421 -3.319 31.460 1.00 52.84 89 PHE A N 1
ATOM 715 C CA . PHE A 1 89 ? 6.590 -3.163 32.319 1.00 52.84 89 PHE A CA 1
ATOM 716 C C . PHE A 1 89 ? 6.339 -3.910 33.628 1.00 52.84 89 PHE A C 1
ATOM 718 O O . PHE A 1 89 ? 5.398 -3.594 34.357 1.00 52.84 89 PHE A O 1
ATOM 725 N N . ASN A 1 90 ? 7.206 -4.871 33.944 1.00 49.84 90 ASN A N 1
ATOM 726 C CA . ASN A 1 90 ? 7.263 -5.466 35.275 1.00 49.84 90 ASN A CA 1
ATOM 727 C C . ASN A 1 90 ? 8.217 -4.620 36.119 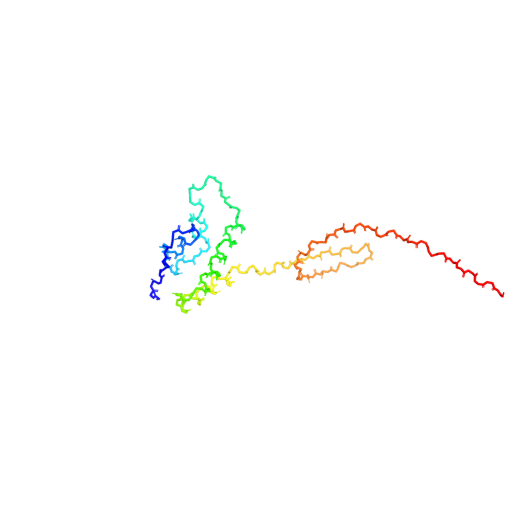1.00 49.84 90 ASN A C 1
ATOM 729 O O . ASN A 1 90 ? 9.436 -4.762 36.014 1.00 49.84 90 ASN A O 1
ATOM 733 N N . ILE A 1 91 ? 7.675 -3.706 36.924 1.00 55.28 91 ILE A N 1
ATOM 734 C CA . ILE A 1 91 ? 8.478 -2.918 37.861 1.00 55.28 91 ILE A CA 1
ATOM 735 C C . ILE A 1 91 ? 8.586 -3.723 39.157 1.00 55.28 91 ILE A C 1
ATOM 737 O O . ILE A 1 91 ? 7.603 -3.893 39.877 1.00 55.28 91 ILE A O 1
ATOM 741 N N . LEU A 1 92 ? 9.784 -4.237 39.445 1.00 45.94 92 LEU A N 1
ATOM 742 C CA . LEU A 1 92 ? 10.083 -4.914 40.704 1.00 45.94 92 LEU A CA 1
ATOM 743 C C . LEU A 1 92 ? 10.696 -3.900 41.679 1.00 45.94 92 LEU A C 1
ATOM 745 O O . LEU A 1 92 ? 11.872 -3.553 41.567 1.00 45.94 92 LEU A O 1
ATOM 749 N N . ALA A 1 93 ? 9.894 -3.395 42.618 1.00 56.78 93 ALA A N 1
ATOM 750 C CA . ALA A 1 93 ? 10.406 -2.610 43.737 1.00 56.78 93 ALA A CA 1
ATOM 751 C C . ALA A 1 93 ? 11.038 -3.563 44.761 1.00 56.78 93 ALA A C 1
ATOM 753 O O . ALA A 1 93 ? 10.447 -4.588 45.097 1.00 56.78 93 ALA A O 1
ATOM 754 N N . LYS A 1 94 ? 12.249 -3.246 45.239 1.00 54.84 94 LYS A N 1
ATOM 755 C CA . LYS A 1 94 ? 13.068 -4.164 46.050 1.00 54.84 94 LYS A CA 1
ATOM 756 C C . LYS A 1 94 ? 12.432 -4.613 47.375 1.00 54.84 94 LYS A C 1
ATOM 758 O O . LYS A 1 94 ? 12.874 -5.635 47.878 1.00 54.84 94 LYS A O 1
ATOM 763 N N . ASP A 1 95 ? 11.380 -3.950 47.870 1.00 57.47 95 ASP A N 1
ATOM 764 C CA . ASP A 1 95 ? 10.795 -4.249 49.188 1.00 57.47 95 ASP A CA 1
ATOM 765 C C . ASP A 1 95 ? 9.247 -4.289 49.253 1.00 57.47 95 ASP A C 1
ATOM 767 O O . ASP A 1 95 ? 8.689 -4.324 50.346 1.00 57.47 95 ASP A O 1
ATOM 771 N N . SER A 1 96 ? 8.505 -4.309 48.134 1.00 51.12 96 SER A N 1
ATOM 772 C CA . SER A 1 96 ? 7.054 -4.609 48.164 1.00 51.12 96 SER A CA 1
ATOM 773 C C . SER A 1 96 ? 6.471 -4.896 46.775 1.00 51.12 96 SER A C 1
ATOM 775 O O . SER A 1 96 ? 6.898 -4.295 45.795 1.00 51.12 96 SER A O 1
ATOM 777 N N . SER A 1 97 ? 5.485 -5.806 46.755 1.00 51.50 97 SER A N 1
ATOM 778 C CA . SER A 1 97 ? 4.431 -6.093 45.758 1.00 51.50 97 SER A CA 1
ATOM 779 C C . SER A 1 97 ? 4.719 -5.771 44.284 1.00 51.50 97 SER A C 1
ATOM 781 O O . SER A 1 97 ? 4.865 -4.617 43.894 1.00 51.50 97 SER A O 1
ATOM 783 N N . THR A 1 98 ? 4.674 -6.792 43.421 1.00 51.09 98 THR A N 1
ATOM 784 C CA . THR A 1 98 ? 4.732 -6.623 41.960 1.00 51.09 98 THR A CA 1
ATOM 785 C C . THR A 1 98 ? 3.577 -5.744 41.470 1.00 51.09 98 THR A C 1
ATOM 787 O O . THR A 1 98 ? 2.412 -6.126 41.578 1.00 51.09 98 THR A O 1
ATOM 790 N N . ILE A 1 99 ? 3.893 -4.579 40.901 1.00 51.44 99 ILE A N 1
ATOM 791 C CA . ILE A 1 99 ? 2.916 -3.714 40.231 1.00 51.44 99 ILE A CA 1
ATOM 792 C C . ILE A 1 99 ? 2.986 -4.005 38.729 1.00 51.44 99 ILE A C 1
ATOM 794 O O . ILE A 1 99 ? 4.004 -3.742 38.087 1.00 51.44 99 ILE A O 1
ATOM 798 N N . ASN A 1 100 ? 1.898 -4.530 38.161 1.00 45.16 100 ASN A N 1
ATOM 799 C CA . ASN A 1 100 ? 1.746 -4.665 36.713 1.00 45.16 100 ASN A CA 1
ATOM 800 C C . ASN A 1 100 ? 1.283 -3.324 36.132 1.00 45.16 100 ASN A C 1
ATOM 802 O O . ASN A 1 100 ? 0.132 -2.931 36.325 1.00 45.16 100 ASN A O 1
ATOM 806 N N . ALA A 1 101 ? 2.165 -2.624 35.416 1.00 50.78 101 ALA A N 1
ATOM 807 C CA . ALA A 1 101 ? 1.827 -1.394 34.707 1.00 50.78 101 ALA A CA 1
ATOM 808 C C . ALA A 1 101 ? 1.700 -1.668 33.200 1.00 50.78 101 ALA A C 1
ATOM 810 O O . ALA A 1 101 ? 2.649 -2.115 32.550 1.00 50.78 101 ALA A O 1
ATOM 811 N N . ILE A 1 102 ? 0.522 -1.384 32.637 1.00 48.38 102 ILE A N 1
ATOM 812 C CA . ILE A 1 102 ? 0.287 -1.398 31.188 1.00 48.38 102 ILE A CA 1
ATOM 813 C C . ILE A 1 102 ? 0.337 0.050 30.707 1.00 48.38 102 ILE A C 1
ATOM 815 O O . ILE A 1 102 ? -0.530 0.850 31.051 1.00 48.38 102 ILE A O 1
ATOM 819 N N . GLY A 1 103 ? 1.363 0.388 29.925 1.00 49.12 103 GLY A N 1
ATOM 820 C CA . GLY A 1 103 ? 1.509 1.706 29.315 1.00 49.12 103 GLY A CA 1
ATOM 821 C C . GLY A 1 103 ? 1.290 1.652 27.805 1.00 49.12 103 GLY A C 1
ATOM 822 O O . GLY A 1 103 ? 1.852 0.804 27.111 1.00 49.12 103 GLY A O 1
ATOM 823 N N . THR A 1 104 ? 0.522 2.596 27.266 1.00 49.03 104 THR A N 1
ATOM 824 C CA . THR A 1 104 ? 0.560 2.940 25.837 1.00 49.03 104 THR A CA 1
ATOM 825 C C . THR A 1 104 ? 1.710 3.920 25.611 1.00 49.03 104 THR A C 1
ATOM 827 O O . THR A 1 104 ? 1.520 5.132 25.671 1.00 49.03 104 THR A O 1
ATOM 830 N N . GLY A 1 105 ? 2.928 3.403 25.440 1.00 46.53 105 GLY A N 1
ATOM 831 C CA . GLY A 1 105 ? 4.123 4.222 25.228 1.00 46.53 105 GLY A CA 1
ATOM 832 C C . GLY A 1 105 ? 4.488 4.349 23.751 1.00 46.53 105 GLY A C 1
ATOM 833 O O . GLY A 1 105 ? 4.756 3.346 23.096 1.00 46.53 105 GLY A O 1
ATOM 834 N N . VAL A 1 106 ? 4.570 5.578 23.236 1.00 44.09 106 VAL A N 1
ATOM 835 C CA . VAL A 1 106 ? 5.449 5.891 22.099 1.00 44.09 106 VAL A CA 1
ATOM 836 C C . VAL A 1 106 ? 6.859 6.015 22.676 1.00 44.09 106 VAL A C 1
ATOM 838 O O . VAL A 1 106 ? 7.068 6.796 23.603 1.00 44.09 106 VAL A O 1
ATOM 841 N N . LEU A 1 107 ? 7.819 5.232 22.175 1.00 43.28 107 LEU A N 1
ATOM 842 C CA . LEU A 1 107 ? 9.223 5.338 22.582 1.00 43.28 107 LEU A CA 1
ATOM 843 C C . LEU A 1 107 ? 9.777 6.692 22.118 1.00 43.28 107 LEU A C 1
ATOM 845 O O . LEU A 1 107 ? 10.187 6.841 20.969 1.00 43.28 107 LEU A O 1
ATOM 849 N N . VAL A 1 108 ? 9.778 7.685 23.004 1.00 40.62 108 VAL A N 1
ATOM 850 C CA . VAL A 1 108 ? 10.553 8.912 22.805 1.00 40.62 108 VAL A CA 1
ATOM 851 C C . VAL A 1 108 ? 11.974 8.601 23.279 1.00 40.62 108 VAL A C 1
ATOM 853 O O . VAL A 1 108 ? 12.144 8.275 24.456 1.00 40.62 108 VAL A O 1
ATOM 856 N N . PRO A 1 109 ? 13.002 8.629 22.412 1.00 35.84 109 PRO A N 1
ATOM 857 C CA . PRO A 1 109 ? 14.372 8.427 22.858 1.00 35.84 109 PRO A CA 1
ATOM 858 C C . PRO A 1 109 ? 14.727 9.526 23.862 1.00 35.84 109 PRO A C 1
ATOM 860 O O . PRO A 1 109 ? 14.762 10.709 23.524 1.00 35.84 109 PRO A O 1
ATOM 863 N N . VAL A 1 110 ? 14.973 9.133 25.111 1.00 42.22 110 VAL A N 1
ATOM 864 C CA . VAL A 1 110 ? 15.536 10.026 26.122 1.00 42.22 110 VAL A CA 1
ATOM 865 C C . VAL A 1 110 ? 16.963 10.331 25.677 1.00 42.22 110 VAL A C 1
ATOM 867 O O . VAL A 1 110 ? 17.840 9.473 25.759 1.00 42.22 110 VAL A O 1
ATOM 870 N N . GLN A 1 111 ? 17.201 11.546 25.176 1.00 36.56 111 GLN A N 1
ATOM 871 C CA . GLN A 1 111 ? 18.552 12.096 25.140 1.00 36.56 111 GLN A CA 1
ATOM 872 C C . GLN A 1 111 ? 19.044 12.140 26.585 1.00 36.56 111 GLN A C 1
ATOM 874 O O . GLN A 1 111 ? 18.552 12.921 27.398 1.00 36.56 111 GLN A O 1
ATOM 879 N N . THR A 1 112 ? 19.999 11.279 26.920 1.00 42.28 112 THR A N 1
ATOM 880 C CA . THR A 1 112 ? 20.772 11.380 28.155 1.00 42.28 112 THR A CA 1
ATOM 881 C C . THR A 1 112 ? 21.629 12.641 28.086 1.00 42.28 112 THR A C 1
ATOM 883 O O . THR A 1 112 ? 22.809 12.575 27.748 1.00 42.28 112 THR A O 1
ATOM 886 N N . ASN A 1 113 ? 21.045 13.799 28.390 1.00 46.47 113 ASN A N 1
ATOM 887 C CA . ASN A 1 113 ? 21.841 14.935 28.823 1.00 46.47 113 ASN A CA 1
ATOM 888 C C . ASN A 1 113 ? 22.339 14.621 30.237 1.00 46.47 113 ASN A C 1
ATOM 890 O O . ASN A 1 113 ? 21.564 14.313 31.141 1.00 46.47 113 ASN A O 1
ATOM 894 N N . GLN A 1 114 ? 23.663 14.601 30.348 1.00 45.72 114 GLN A N 1
ATOM 895 C CA . GLN A 1 114 ? 24.467 14.283 31.522 1.00 45.72 114 GLN A CA 1
ATOM 896 C C . GLN A 1 114 ? 24.009 14.996 32.811 1.00 45.72 114 GLN A C 1
ATOM 898 O O . GLN A 1 114 ? 23.400 16.065 32.749 1.00 45.72 114 GLN A O 1
ATOM 903 N N . PRO A 1 115 ? 24.323 14.423 33.989 1.00 46.72 115 PRO A N 1
ATOM 904 C CA . PRO A 1 115 ? 23.842 14.917 35.275 1.00 46.72 115 PRO A CA 1
ATOM 905 C C . PRO A 1 115 ? 24.306 16.347 35.589 1.00 46.72 115 PRO A C 1
ATOM 907 O O . PRO A 1 115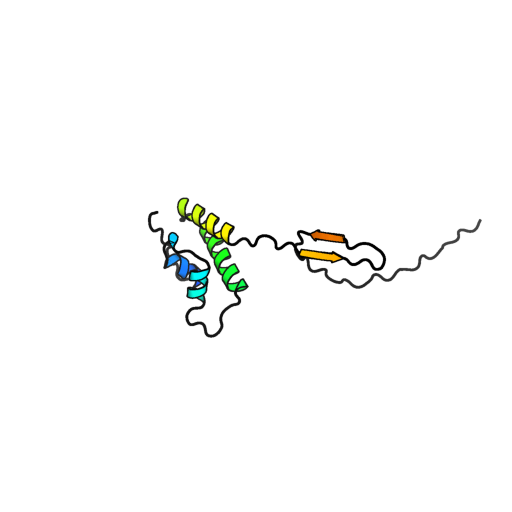 ? 25.488 16.674 35.490 1.00 46.72 115 PRO A O 1
ATOM 910 N N . GLN A 1 116 ? 23.355 17.178 36.028 1.00 46.75 116 GLN A N 1
ATOM 911 C CA . GLN A 1 116 ? 23.600 18.493 36.618 1.00 46.75 116 GLN A CA 1
ATOM 912 C C . GLN A 1 116 ? 24.485 18.353 37.866 1.00 46.75 116 GLN A C 1
ATOM 914 O O . GLN A 1 116 ? 24.108 17.691 38.834 1.00 46.75 116 GLN A O 1
ATOM 919 N N . GLN A 1 117 ? 25.651 19.002 37.861 1.00 43.25 117 GLN A N 1
ATOM 920 C CA . GLN A 1 117 ? 26.414 19.260 39.083 1.00 43.25 117 GLN A CA 1
ATOM 921 C C . GLN A 1 117 ? 25.603 20.192 40.006 1.00 43.25 117 GLN A C 1
ATOM 923 O O . GLN A 1 117 ? 25.132 21.232 39.538 1.00 43.25 117 GLN A O 1
ATOM 928 N N . PRO A 1 118 ? 25.465 19.892 41.310 1.00 45.03 118 PRO A N 1
ATOM 929 C CA . PRO A 1 118 ? 24.918 20.841 42.271 1.00 45.03 118 PRO A CA 1
ATOM 930 C C . PRO A 1 118 ? 25.913 21.991 42.485 1.00 45.03 118 PRO A C 1
ATOM 932 O O . PRO A 1 118 ? 27.044 21.764 42.916 1.00 45.03 118 PRO A O 1
ATOM 935 N N . GLN A 1 119 ? 25.504 23.230 42.203 1.00 44.88 119 GLN A N 1
ATOM 936 C CA . GLN A 1 119 ? 26.234 24.416 42.661 1.00 44.88 119 GLN A CA 1
ATOM 937 C C . GLN A 1 119 ? 26.059 24.573 44.185 1.00 44.88 119 GLN A C 1
ATOM 939 O O . GLN A 1 119 ? 24.929 24.503 44.671 1.00 44.88 119 GLN A O 1
ATOM 944 N N . PRO A 1 120 ? 27.135 24.810 44.956 1.00 43.75 120 PRO A N 1
ATOM 945 C CA . PRO A 1 120 ? 27.029 25.082 46.385 1.00 43.75 120 PRO A CA 1
ATOM 946 C C . PRO A 1 120 ? 26.399 26.463 46.635 1.00 43.75 120 PRO A C 1
ATOM 948 O O . PRO A 1 120 ? 26.899 27.481 46.159 1.00 43.75 120 PRO A O 1
ATOM 951 N N . GLN A 1 121 ? 25.313 26.498 47.414 1.00 47.94 121 GLN A N 1
ATOM 952 C CA . GLN A 1 121 ? 24.749 27.727 47.979 1.00 47.94 121 GLN A CA 1
ATOM 953 C C . GLN A 1 121 ? 25.753 28.333 48.969 1.00 47.94 121 GLN A C 1
ATOM 955 O O . GLN A 1 121 ? 25.967 27.797 50.056 1.00 47.94 121 GLN A O 1
ATOM 960 N N . GLN A 1 122 ? 26.371 29.456 48.600 1.00 44.94 122 GLN A N 1
ATOM 961 C CA . GLN A 1 122 ? 27.100 30.298 49.544 1.00 44.94 122 GLN A CA 1
ATOM 962 C C . GLN A 1 122 ? 26.106 31.006 50.468 1.00 44.94 122 GLN A C 1
ATOM 964 O O . GLN A 1 122 ? 25.340 31.874 50.054 1.00 44.94 122 GLN A O 1
ATOM 969 N N . SER A 1 123 ? 26.147 30.627 51.739 1.00 46.38 123 SER A N 1
ATOM 970 C CA . SER A 1 123 ? 25.481 31.296 52.847 1.00 46.38 123 SER A CA 1
ATOM 971 C C . SER A 1 123 ? 26.069 32.697 53.033 1.00 46.38 123 SER A C 1
ATOM 973 O O . SER A 1 123 ? 27.222 32.837 53.437 1.00 46.38 123 SER A O 1
ATOM 975 N N . SER A 1 124 ? 25.287 33.748 52.798 1.00 52.69 124 SER A N 1
ATOM 976 C CA . SER A 1 124 ? 25.601 35.078 53.325 1.00 52.69 124 SER A CA 1
ATOM 977 C C . SER A 1 124 ? 24.855 35.262 54.642 1.00 52.69 124 SER A C 1
ATOM 979 O O . SER A 1 124 ? 23.664 35.557 54.672 1.00 52.69 124 SER A O 1
ATOM 981 N N . GLN A 1 125 ? 25.578 35.035 55.740 1.00 46.19 125 GLN A N 1
ATOM 982 C CA . GLN A 1 125 ? 25.229 35.542 57.063 1.00 46.19 125 GLN A CA 1
ATOM 983 C C . GLN A 1 125 ? 25.201 37.074 57.007 1.00 46.19 125 GLN A C 1
ATOM 985 O O . GLN A 1 125 ? 26.256 37.701 56.912 1.00 46.19 125 GLN A O 1
ATOM 990 N N . SER A 1 126 ? 24.025 37.683 57.127 1.00 50.75 126 SER A N 1
ATOM 991 C CA . SER A 1 126 ? 23.937 39.069 57.586 1.00 50.75 126 SER A CA 1
ATOM 992 C C . SER A 1 126 ? 24.047 39.059 59.107 1.00 50.75 126 SER A C 1
ATOM 994 O O . SER A 1 126 ? 23.163 38.562 59.805 1.00 50.75 126 SER A O 1
ATOM 996 N N . ARG A 1 127 ? 25.188 39.541 59.606 1.00 49.22 127 ARG A N 1
ATOM 997 C CA . ARG A 1 127 ? 25.361 39.923 61.008 1.00 49.22 127 ARG A CA 1
ATOM 998 C C . ARG A 1 127 ? 24.526 41.173 61.311 1.00 49.22 127 ARG A C 1
ATOM 1000 O O . ARG A 1 127 ? 24.239 41.957 60.411 1.00 49.22 127 ARG A O 1
ATOM 1007 N N . SER A 1 128 ? 24.167 41.239 62.591 1.00 49.12 128 SER A N 1
ATOM 1008 C CA . SER A 1 128 ? 23.458 42.264 63.364 1.00 49.12 128 SER A CA 1
ATOM 1009 C C . SER A 1 128 ? 23.722 43.715 62.988 1.00 49.12 128 SER A C 1
ATOM 1011 O O . SER A 1 128 ? 24.883 44.030 62.651 1.00 49.12 128 SER A O 1
#

Nearest PDB structures (foldseek):
  8zak-assembly1_A  TM=5.969E-01  e=1.210E+00  Campylobacter jejuni
  8zak-assembly2_B  TM=6.183E-01  e=1.749E+00  Campylobacter jejuni
  5ic8-assembly5_A  TM=6.258E-01  e=8.116E+00  Thermochaetoides thermophila DSM 1495

Radius of gyration: 26.44 Å; Cα contacts (8 Å, |Δi|>4): 85; chains: 1; bounding box: 44×53×79 Å

Foldseek 3Di:
DPQDADDDPPDDPLVVVRRVHGLVPDALVVSQCSVQPPDPDRPDSVVSLVSSLVVLVVQLPDPPDDPVSNVSSVVRNVVPPPDQPFDWDFDDDPPDDTDTDTDSDDDDPPPPPDDDDDDDDDDDDDDD

Solvent-accessible surface area (backbone atoms only — not comparable to full-atom values): 8541 Å² total; per-residue (Å²): 128,85,77,56,60,45,85,71,88,82,84,48,79,72,58,43,54,54,30,75,37,41,64,93,67,71,43,71,66,58,47,52,52,59,76,42,57,92,45,93,71,69,73,55,67,67,59,52,50,50,50,53,55,49,51,47,54,56,50,60,71,40,86,89,55,54,68,75,55,40,53,50,43,50,52,56,54,59,75,64,57,75,71,82,76,64,50,75,46,83,52,78,53,95,86,56,75,83,49,84,45,81,40,92,73,80,88,71,83,78,78,81,74,76,84,82,78,84,79,81,84,80,82,79,82,81,76,134

pLDDT: mean 70.87, std 18.79, range [35.84, 92.94]

Secondary structure (DSSP, 8-state):
---------SS-HHHHHHHHS-GGG--HHHHHHHHHTT-SSPPPHHHHHHHHHHHHHHHHT-TTS-HHHHHHHHHHHHHTS-----EEEEE--TTS--EEEEE---------PPPPPPPP--------

Sequence (128 aa):
MESFKLDYDGNDSTTRYFSEHPVSEWSYLEFEATVNKNKPDKPSKNKTKNAYLNTLRILKNKSNIPENVKTEIDRLLAANVEKPSGITFNILAKDSSTINAIGTGVLVPVQTNQPQQPQPQQSSQSRS